Protein AF-A0A2V8UYE2-F1 (afdb_monomer_lite)

pLDDT: mean 75.52, std 18.27, range [39.09, 95.62]

Foldseek 3Di:
DDDDDDDDDDDDDDPPDDPDPVVVVCVVVVVPPPPADDPAAKDWDWDQDPVVRDIFIKIWGWDDDPQFIWTWIDTPPDDDIDTWGPWGDDRPDIDTDD

Radius of gyration: 31.77 Å; chains: 1; bounding box: 82×64×58 Å

Structure (mmCIF, N/CA/C/O backbone):
data_AF-A0A2V8UYE2-F1
#
_entry.id   AF-A0A2V8UYE2-F1
#
loop_
_atom_site.group_PDB
_atom_site.id
_atom_site.type_symbol
_atom_site.label_atom_id
_atom_site.label_alt_id
_atom_site.label_comp_id
_atom_site.label_asym_id
_atom_site.label_entity_id
_atom_site.label_seq_id
_atom_site.pdbx_PDB_ins_code
_atom_site.Cartn_x
_atom_site.Cartn_y
_atom_site.Cartn_z
_atom_site.occupancy
_atom_site.B_iso_or_equiv
_atom_site.auth_seq_id
_atom_site.auth_comp_id
_atom_site.auth_asym_id
_atom_site.auth_atom_id
_atom_site.pdbx_PDB_model_num
ATOM 1 N N . MET A 1 1 ? -68.369 -54.809 29.333 1.00 39.34 1 MET A N 1
ATOM 2 C CA . MET A 1 1 ? -66.944 -54.473 29.113 1.00 39.34 1 MET A CA 1
ATOM 3 C C . MET A 1 1 ? -66.721 -53.047 29.613 1.00 39.34 1 MET A C 1
ATOM 5 O O . MET A 1 1 ? -67.580 -52.230 29.325 1.00 39.34 1 MET A O 1
ATOM 9 N N . ARG A 1 2 ? -65.666 -52.836 30.429 1.00 39.09 2 ARG A N 1
ATOM 10 C CA . ARG A 1 2 ? -64.891 -51.598 30.743 1.00 39.09 2 ARG A CA 1
ATOM 11 C C . ARG A 1 2 ? -65.415 -50.277 30.143 1.00 39.09 2 ARG A C 1
ATOM 13 O O . ARG A 1 2 ? -65.726 -50.257 28.968 1.00 39.09 2 ARG A O 1
ATOM 20 N N . SER A 1 3 ? -65.411 -49.107 30.775 1.00 41.66 3 SER A N 1
ATOM 21 C CA . SER A 1 3 ? -64.616 -48.492 31.853 1.00 41.66 3 SER A CA 1
ATOM 22 C C . SER A 1 3 ? -65.276 -47.111 32.062 1.00 41.66 3 SER A C 1
ATOM 24 O O . SER A 1 3 ? -65.720 -46.527 31.081 1.00 41.66 3 SER A O 1
ATOM 26 N N . GLY A 1 4 ? -65.512 -46.616 33.274 1.00 47.97 4 GLY A N 1
ATOM 27 C CA . GLY A 1 4 ? -64.510 -45.836 34.005 1.00 47.97 4 GLY A CA 1
ATOM 28 C C . GLY A 1 4 ? -64.732 -44.332 33.788 1.00 47.97 4 GLY A C 1
ATOM 29 O O . GLY A 1 4 ? -64.617 -43.838 32.674 1.00 47.97 4 GLY A O 1
ATOM 30 N N . TYR A 1 5 ? -65.107 -43.664 34.874 1.00 52.41 5 TYR A N 1
ATOM 31 C CA . TYR A 1 5 ? -65.286 -42.227 35.077 1.00 52.41 5 TYR A CA 1
ATOM 32 C C . TYR A 1 5 ? -64.047 -41.422 34.649 1.00 52.41 5 TYR A C 1
ATOM 34 O O . TYR A 1 5 ? -62.953 -41.975 34.653 1.00 52.41 5 TYR A O 1
ATOM 42 N N . ASP A 1 6 ? -64.212 -40.139 34.303 1.00 46.50 6 ASP A N 1
ATOM 43 C CA . ASP A 1 6 ? -63.545 -39.023 35.002 1.00 46.50 6 ASP A CA 1
ATOM 44 C C . ASP A 1 6 ? -63.474 -37.715 34.183 1.00 46.50 6 ASP A C 1
ATOM 46 O O . ASP A 1 6 ? -62.826 -37.614 33.148 1.00 46.50 6 ASP A O 1
ATOM 50 N N . ASN A 1 7 ? -64.129 -36.706 34.764 1.00 48.06 7 ASN A N 1
ATOM 51 C CA . ASN A 1 7 ? -63.691 -35.322 34.962 1.00 48.06 7 ASN A CA 1
ATOM 52 C C . ASN A 1 7 ? -63.503 -34.360 33.773 1.00 48.06 7 ASN A C 1
ATOM 54 O O . ASN A 1 7 ? -62.679 -34.506 32.877 1.00 48.06 7 ASN A O 1
ATOM 58 N N . ALA A 1 8 ? -64.261 -33.268 33.884 1.00 56.91 8 ALA A N 1
ATOM 59 C CA . ALA A 1 8 ? -64.113 -32.017 33.161 1.00 56.91 8 ALA A CA 1
ATOM 60 C C . ALA A 1 8 ? -62.720 -31.387 33.337 1.00 56.91 8 ALA A C 1
ATOM 62 O O . ALA A 1 8 ? -62.123 -31.535 34.396 1.00 56.91 8 ALA A O 1
ATOM 63 N N . ILE A 1 9 ? -62.289 -30.578 32.359 1.00 46.06 9 ILE A N 1
ATOM 64 C CA . ILE A 1 9 ? -61.704 -29.237 32.559 1.00 46.06 9 ILE A CA 1
ATOM 65 C C . ILE A 1 9 ? -61.707 -28.485 31.212 1.00 46.06 9 ILE A C 1
ATOM 67 O O . ILE A 1 9 ? -61.134 -28.922 30.217 1.00 46.06 9 ILE A O 1
ATOM 71 N N . LYS A 1 10 ? -62.383 -27.327 31.199 1.00 56.94 10 LYS A N 1
ATOM 72 C CA . LYS A 1 10 ? -62.203 -26.236 30.227 1.00 56.94 10 LYS A CA 1
ATOM 73 C C . LYS A 1 10 ? -60.859 -25.570 30.497 1.00 56.94 10 LYS A C 1
ATOM 75 O O . LYS A 1 10 ? -60.691 -25.142 31.630 1.00 56.94 10 LYS A O 1
ATOM 80 N N . VAL A 1 11 ? -60.045 -25.286 29.479 1.00 52.38 11 VAL A N 1
ATOM 81 C CA . VAL A 1 11 ? -59.299 -24.012 29.405 1.00 52.38 11 VAL A CA 1
ATOM 82 C C . VAL A 1 11 ? -59.082 -23.655 27.934 1.00 52.38 11 VAL A C 1
ATOM 84 O O . VAL A 1 11 ? -58.348 -24.332 27.221 1.00 52.38 11 VAL A O 1
ATOM 87 N N . GLY A 1 12 ? -59.742 -22.586 27.483 1.00 50.84 12 GLY A N 1
ATOM 88 C CA . GLY A 1 12 ? -59.386 -21.909 26.242 1.00 50.84 12 GLY A CA 1
ATOM 89 C C . GLY A 1 12 ? -58.035 -21.219 26.405 1.00 50.84 12 GLY A C 1
ATOM 90 O O . GLY A 1 12 ? -57.822 -20.497 27.375 1.00 50.84 12 GLY A O 1
ATOM 91 N N . GLY A 1 13 ? -57.130 -21.447 25.459 1.00 46.56 13 GLY A N 1
ATOM 92 C CA . GLY A 1 13 ? -55.895 -20.687 25.324 1.00 46.56 13 GLY A CA 1
ATOM 93 C C . GLY A 1 13 ? -55.977 -19.839 24.067 1.00 46.56 13 GLY A C 1
ATOM 94 O O . GLY A 1 13 ? -55.676 -20.328 22.982 1.00 46.56 13 GLY A O 1
ATOM 95 N N . ASN A 1 14 ? -56.401 -18.583 24.210 1.00 49.50 14 ASN A N 1
ATOM 96 C CA . ASN A 1 14 ? -56.216 -17.567 23.180 1.00 49.50 14 ASN A CA 1
ATOM 97 C C . ASN A 1 14 ? -54.708 -17.393 22.967 1.00 49.50 14 ASN A C 1
ATOM 99 O O . ASN A 1 14 ? -54.008 -16.904 23.854 1.00 49.50 14 ASN A O 1
ATOM 103 N N . ALA A 1 15 ? -54.200 -17.817 21.811 1.00 49.94 15 ALA A N 1
ATOM 104 C CA . ALA A 1 15 ? -52.819 -17.579 21.410 1.00 49.94 15 ALA A CA 1
ATOM 105 C C . ALA A 1 15 ? -52.657 -16.122 20.950 1.00 49.94 15 ALA A C 1
ATOM 107 O O . ALA A 1 15 ? -52.398 -15.843 19.782 1.00 49.94 15 ALA A O 1
ATOM 108 N N . GLU A 1 16 ? -52.830 -15.181 21.874 1.00 53.72 16 GLU A N 1
ATOM 109 C CA . GLU A 1 16 ? -52.473 -13.785 21.663 1.00 53.72 16 GLU A CA 1
ATOM 110 C C . GLU A 1 16 ? -51.063 -13.530 22.212 1.00 53.72 16 GLU A C 1
ATOM 112 O O . GLU A 1 16 ? -50.762 -13.770 23.380 1.00 53.72 16 GLU A O 1
ATOM 117 N N . GLY A 1 17 ? -50.183 -13.016 21.350 1.00 53.50 17 GLY A N 1
ATOM 118 C CA . GLY A 1 17 ? -49.060 -12.190 21.791 1.00 53.50 17 GLY A CA 1
ATOM 119 C C . GLY A 1 17 ? -47.765 -12.903 22.190 1.00 53.50 17 GLY A C 1
ATOM 120 O O . GLY A 1 17 ? -47.280 -12.742 23.308 1.00 53.50 17 GLY A O 1
ATOM 121 N N . CYS A 1 18 ? -47.097 -13.595 21.261 1.00 43.72 18 CYS A N 1
ATOM 122 C CA . CYS A 1 18 ? -45.685 -13.973 21.455 1.00 43.72 18 CYS A CA 1
ATOM 123 C C . CYS A 1 18 ? -44.803 -13.795 20.214 1.00 43.72 18 CYS A C 1
ATOM 125 O O . CYS A 1 18 ? -43.841 -14.529 20.020 1.00 43.72 18 CYS A O 1
ATOM 127 N N . ALA A 1 19 ? -45.076 -12.786 19.389 1.00 51.78 19 ALA A N 1
ATOM 128 C CA . ALA A 1 19 ? -44.284 -12.532 18.185 1.00 51.78 19 ALA A CA 1
ATOM 129 C C . ALA A 1 19 ? -43.795 -11.079 18.084 1.00 51.78 19 ALA A C 1
ATOM 131 O O . ALA A 1 19 ? -43.853 -10.485 17.022 1.00 51.78 19 ALA A O 1
ATOM 132 N N . MET A 1 20 ? -43.333 -10.467 19.183 1.00 51.53 20 MET A N 1
ATOM 133 C CA . MET A 1 20 ? -42.736 -9.119 19.096 1.00 51.53 20 MET A CA 1
ATOM 134 C C . MET A 1 20 ? -41.698 -8.777 20.176 1.00 51.53 20 MET A C 1
ATOM 136 O O . MET A 1 20 ? -41.347 -7.621 20.353 1.00 51.53 20 MET A O 1
ATOM 140 N N . LYS A 1 21 ? -41.173 -9.773 20.904 1.00 49.28 21 LYS A N 1
ATOM 141 C CA . LYS A 1 21 ? -40.091 -9.559 21.893 1.00 49.28 21 LYS A CA 1
ATOM 142 C C . LYS A 1 21 ? -38.770 -10.245 21.540 1.00 49.28 21 LYS A C 1
ATOM 144 O O . LYS A 1 21 ? -37.745 -9.951 22.137 1.00 49.28 21 LYS A O 1
ATOM 149 N N . LYS A 1 22 ? -38.788 -11.144 20.549 1.00 52.19 22 LYS A N 1
ATOM 150 C CA . LYS A 1 22 ? -37.607 -11.909 20.114 1.00 52.19 22 LYS A CA 1
ATOM 151 C C . LYS A 1 22 ? -36.789 -11.206 19.026 1.00 52.19 22 LYS A C 1
ATOM 153 O O . LYS A 1 22 ? -35.633 -11.544 18.835 1.00 52.19 22 LYS A O 1
ATOM 158 N N . VAL A 1 23 ? -37.368 -10.211 18.351 1.00 55.31 23 VAL A N 1
ATOM 159 C CA . VAL A 1 2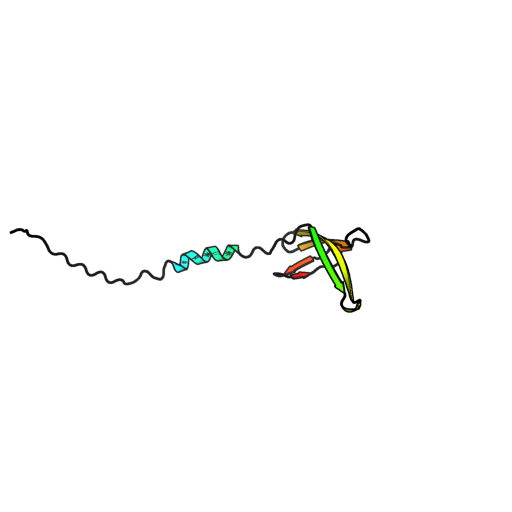3 ? -36.668 -9.410 17.328 1.00 55.31 23 VAL A CA 1
ATOM 160 C C . VAL A 1 23 ? -35.731 -8.382 17.973 1.00 55.31 23 VAL A C 1
ATOM 162 O O . VAL A 1 23 ? -34.673 -8.085 17.432 1.00 55.31 23 VAL A O 1
ATOM 165 N N . PHE A 1 24 ? -36.061 -7.900 19.175 1.00 54.66 24 PHE A N 1
ATOM 166 C CA . PHE A 1 24 ? -35.278 -6.864 19.857 1.00 54.66 24 PHE A CA 1
ATOM 167 C C . PHE A 1 24 ? -33.935 -7.366 20.413 1.00 54.66 24 PHE A C 1
ATOM 169 O O . PHE A 1 24 ? -33.058 -6.572 20.732 1.00 54.66 24 PHE A O 1
ATOM 176 N N . TRP A 1 25 ? -33.746 -8.685 20.506 1.00 56.75 25 TRP A N 1
ATOM 177 C CA . TRP A 1 25 ? -32.515 -9.280 21.032 1.00 56.75 25 TRP A CA 1
ATOM 178 C C . TRP A 1 25 ? -31.448 -9.548 19.957 1.00 56.75 25 TRP A C 1
ATOM 180 O O . TRP A 1 25 ? -30.319 -9.884 20.289 1.00 56.75 25 TRP A O 1
ATOM 190 N N . LEU A 1 26 ? -31.780 -9.357 18.674 1.00 59.12 26 LEU A N 1
ATOM 191 C CA . LEU A 1 26 ? -30.840 -9.507 17.553 1.00 59.12 26 LEU A CA 1
ATOM 192 C C . LEU A 1 26 ? -30.130 -8.194 17.175 1.00 59.12 26 LEU A C 1
ATOM 194 O O . LEU A 1 26 ? -29.135 -8.230 16.456 1.00 59.12 26 LEU A O 1
ATOM 198 N N . LEU A 1 27 ? -30.595 -7.042 17.678 1.00 60.50 27 LEU A N 1
ATOM 199 C CA . LEU A 1 27 ? -29.989 -5.735 17.392 1.00 60.50 27 LEU A CA 1
ATOM 200 C C . LEU A 1 27 ? -28.518 -5.566 17.847 1.00 60.50 27 LEU A C 1
ATOM 202 O O . LEU A 1 27 ? -27.762 -4.951 17.097 1.00 60.50 27 LEU A O 1
ATOM 206 N N . PRO A 1 28 ? -28.053 -6.081 19.008 1.00 63.72 28 PRO A N 1
ATOM 207 C CA . PRO A 1 28 ? -26.676 -5.834 19.449 1.00 63.72 28 PRO A CA 1
ATOM 208 C C . PRO A 1 28 ? -25.621 -6.642 18.674 1.00 63.72 28 PRO A C 1
ATOM 210 O O . PRO A 1 28 ? -24.443 -6.298 18.721 1.00 63.72 28 PRO A O 1
ATOM 213 N N . CYS A 1 29 ? -26.011 -7.678 17.924 1.00 60.78 29 CYS A N 1
ATOM 214 C CA . CYS A 1 29 ? -25.070 -8.481 17.136 1.00 60.78 29 CYS A CA 1
ATOM 215 C C . CYS A 1 29 ? -24.586 -7.777 15.856 1.00 60.78 29 CYS A C 1
ATOM 217 O O . CYS A 1 29 ? -23.550 -8.155 15.317 1.00 60.78 29 CYS A O 1
ATOM 219 N N . LEU A 1 30 ? -2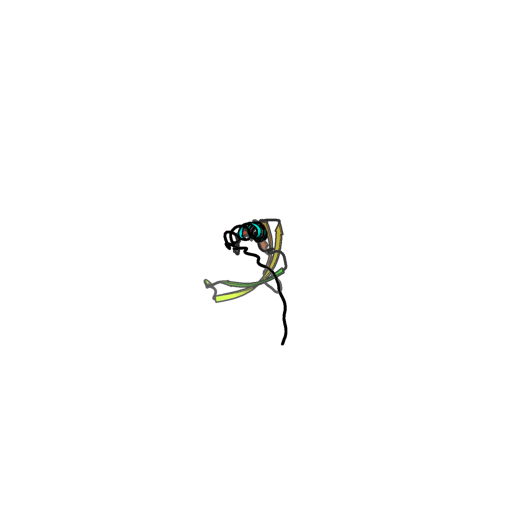5.297 -6.751 15.372 1.00 59.97 30 LEU A N 1
ATOM 220 C CA . LEU A 1 30 ? -24.960 -6.082 14.110 1.00 59.97 30 LEU A CA 1
ATOM 221 C C . LEU A 1 30 ? -23.846 -5.026 14.258 1.00 59.97 30 LEU A C 1
ATOM 223 O O . LEU A 1 30 ? -23.233 -4.635 13.270 1.00 59.97 30 LEU A O 1
ATOM 227 N N . ALA A 1 31 ? -23.538 -4.596 15.486 1.00 58.97 31 ALA A N 1
ATOM 228 C CA . ALA A 1 31 ? -22.528 -3.567 15.752 1.00 58.97 31 ALA A CA 1
ATOM 229 C C . ALA A 1 31 ? -21.071 -4.064 15.635 1.00 58.97 31 ALA A C 1
ATOM 231 O O . ALA A 1 31 ? -20.150 -3.253 15.635 1.00 58.97 31 ALA A O 1
ATOM 232 N N . LEU A 1 32 ? -20.843 -5.378 15.519 1.00 56.97 32 LEU A N 1
ATOM 233 C CA . LEU A 1 32 ? -19.497 -5.967 15.465 1.00 56.97 32 LEU A CA 1
ATOM 234 C C . LEU A 1 32 ? -18.889 -6.017 14.052 1.00 56.97 32 LEU A C 1
ATOM 236 O O . LEU A 1 32 ? -17.726 -6.376 13.911 1.00 56.97 32 LEU A O 1
ATOM 240 N N . ALA A 1 33 ? -19.639 -5.652 13.008 1.00 58.44 33 ALA A N 1
ATOM 241 C CA . ALA A 1 33 ? -19.190 -5.776 11.616 1.00 58.44 33 ALA A CA 1
ATOM 242 C C . ALA A 1 33 ? -18.441 -4.543 11.067 1.00 58.44 33 ALA A C 1
ATOM 244 O O . ALA A 1 33 ? -18.086 -4.519 9.893 1.00 58.44 33 ALA A O 1
ATOM 245 N N . LEU A 1 34 ? -18.201 -3.515 11.887 1.00 56.19 34 LEU A N 1
ATOM 246 C CA . LEU A 1 34 ? -17.576 -2.251 11.467 1.00 56.19 34 LEU A CA 1
ATOM 247 C C . LEU A 1 34 ? -16.048 -2.217 11.641 1.00 56.19 34 LEU A C 1
ATOM 249 O O . LEU A 1 34 ? -15.452 -1.143 11.636 1.00 56.19 34 LEU A O 1
ATOM 253 N N . SER A 1 35 ? -15.390 -3.370 11.777 1.00 61.03 35 SER A N 1
ATOM 254 C CA . SER A 1 35 ? -13.936 -3.425 11.620 1.00 61.03 35 SER A CA 1
ATOM 255 C C . SER A 1 35 ? -13.602 -3.280 10.136 1.00 61.03 35 SER A C 1
ATOM 257 O O . SER A 1 35 ? -13.891 -4.186 9.351 1.00 61.03 35 SER A O 1
ATOM 259 N N . GLY A 1 36 ? -13.006 -2.148 9.750 1.00 64.88 36 GLY A N 1
ATOM 260 C CA . GLY A 1 36 ? -12.361 -2.023 8.443 1.00 64.88 36 GLY A CA 1
ATOM 261 C C . GLY A 1 36 ? -11.384 -3.182 8.232 1.00 64.88 36 GLY A C 1
ATOM 262 O O . GLY A 1 36 ? -10.777 -3.662 9.192 1.00 64.88 36 GLY A O 1
ATOM 263 N N . ALA A 1 37 ? -11.275 -3.674 6.997 1.00 77.06 37 ALA A N 1
ATOM 264 C CA . ALA A 1 37 ? -10.334 -4.741 6.683 1.00 77.06 37 ALA A CA 1
ATOM 265 C C . ALA A 1 37 ? -8.907 -4.273 7.013 1.00 77.06 37 ALA A C 1
ATOM 267 O O . ALA A 1 37 ? -8.508 -3.188 6.591 1.00 77.06 37 ALA A O 1
ATOM 268 N N . ASP A 1 38 ? -8.161 -5.076 7.777 1.00 86.50 38 ASP A N 1
ATOM 269 C CA . ASP A 1 38 ? -6.732 -4.841 7.982 1.00 86.50 38 ASP A CA 1
ATOM 270 C C . ASP A 1 38 ? -6.002 -5.147 6.670 1.00 86.50 38 ASP A C 1
ATOM 272 O O . ASP A 1 38 ? -6.065 -6.268 6.161 1.00 86.50 38 ASP A O 1
ATOM 276 N N . VAL A 1 39 ? -5.351 -4.134 6.096 1.00 90.38 39 VAL A N 1
ATOM 277 C CA . VAL A 1 39 ? -4.586 -4.249 4.842 1.00 90.38 39 VAL A CA 1
ATOM 278 C C . VAL A 1 39 ? -3.087 -4.432 5.089 1.00 90.38 39 VAL A C 1
ATOM 280 O O . VAL A 1 39 ? -2.296 -4.444 4.144 1.00 90.38 39 VAL A O 1
ATOM 283 N N . SER A 1 40 ? -2.677 -4.560 6.352 1.00 94.06 40 SER A N 1
ATOM 284 C CA . SER A 1 40 ? -1.284 -4.784 6.731 1.00 94.06 40 SER A CA 1
ATOM 285 C C . SER A 1 40 ? -0.741 -6.093 6.148 1.00 94.06 40 SER A C 1
ATOM 287 O O . SER A 1 40 ? -1.453 -7.088 6.030 1.00 94.06 40 SER A O 1
ATOM 289 N N . GLY A 1 41 ? 0.550 -6.115 5.817 1.00 94.81 41 GLY A N 1
ATOM 290 C CA . GLY A 1 41 ? 1.244 -7.310 5.335 1.00 94.81 41 GLY A CA 1
ATOM 291 C C . GLY A 1 41 ? 1.950 -7.118 3.999 1.00 94.81 41 GLY A C 1
ATOM 292 O O . GLY A 1 41 ? 2.115 -6.000 3.510 1.00 94.81 41 GLY A O 1
ATOM 293 N N . LYS A 1 42 ? 2.405 -8.237 3.430 1.00 95.50 42 LYS A N 1
ATOM 294 C CA . LYS A 1 42 ? 3.109 -8.280 2.147 1.00 95.50 42 LYS A CA 1
ATOM 295 C C . LYS A 1 42 ? 2.157 -8.702 1.042 1.00 95.50 42 LYS A C 1
ATOM 297 O O . LYS A 1 42 ? 1.510 -9.742 1.142 1.00 95.50 42 LYS A O 1
ATOM 302 N N . TRP A 1 43 ? 2.128 -7.908 -0.012 1.00 93.31 43 TRP A N 1
ATOM 303 C CA . TRP A 1 43 ? 1.278 -8.078 -1.173 1.00 93.31 43 TRP A CA 1
ATOM 304 C C . TRP A 1 43 ? 2.150 -8.203 -2.413 1.00 93.31 43 TRP A C 1
ATOM 306 O O . TRP A 1 43 ? 3.159 -7.513 -2.545 1.00 93.31 43 TRP A O 1
ATOM 316 N N . SER A 1 44 ? 1.740 -9.062 -3.335 1.00 93.75 44 SER A N 1
ATOM 317 C CA . SER A 1 44 ? 2.284 -9.119 -4.685 1.00 93.75 44 SER A CA 1
ATOM 318 C C . SER A 1 44 ? 1.171 -8.809 -5.672 1.00 93.75 44 SER A C 1
ATOM 320 O O . SER A 1 44 ? 0.009 -9.165 -5.462 1.00 93.75 44 SER A O 1
ATOM 322 N N . GLY A 1 45 ? 1.511 -8.100 -6.739 1.00 92.06 45 GLY A N 1
ATOM 323 C CA . GLY A 1 45 ? 0.527 -7.658 -7.712 1.00 92.06 45 GLY A CA 1
ATOM 324 C C . GLY A 1 45 ? 1.159 -7.206 -9.010 1.00 92.06 45 GLY A C 1
ATOM 325 O O . GLY A 1 45 ? 2.351 -7.387 -9.258 1.00 92.06 45 GLY A O 1
ATOM 326 N N . THR A 1 46 ? 0.336 -6.630 -9.870 1.00 92.69 46 THR A N 1
ATOM 327 C CA . THR A 1 46 ? 0.752 -6.119 -11.170 1.00 92.69 46 THR A CA 1
ATOM 328 C C . THR A 1 46 ? 0.134 -4.746 -11.365 1.00 92.69 46 THR A C 1
ATOM 330 O O . THR A 1 46 ? -1.037 -4.545 -11.057 1.00 92.69 46 THR A O 1
ATOM 333 N N . ILE A 1 47 ? 0.946 -3.796 -11.818 1.00 87.56 47 ILE A N 1
ATOM 334 C CA . ILE A 1 47 ? 0.491 -2.467 -12.215 1.00 87.56 47 ILE A CA 1
ATOM 335 C C . ILE A 1 47 ? 0.392 -2.463 -13.732 1.00 87.56 47 ILE A C 1
ATOM 337 O O . ILE A 1 47 ? 1.408 -2.604 -14.417 1.00 87.56 47 ILE A O 1
ATOM 341 N N . ASP A 1 48 ? -0.822 -2.285 -14.234 1.00 88.50 48 ASP A N 1
ATOM 342 C CA . ASP A 1 48 ? -1.096 -2.117 -15.653 1.00 88.50 48 ASP A CA 1
ATOM 343 C C . ASP A 1 48 ? -1.111 -0.626 -15.990 1.00 88.50 48 ASP A C 1
ATOM 345 O O . ASP A 1 48 ? -1.874 0.149 -15.413 1.00 88.50 48 ASP A O 1
ATOM 349 N N . VAL A 1 49 ? -0.241 -0.209 -16.912 1.00 83.38 49 VAL A N 1
ATOM 350 C CA . VAL A 1 49 ? -0.240 1.161 -17.440 1.00 83.38 49 VAL A CA 1
ATOM 351 C C . VAL A 1 49 ? -0.909 1.131 -18.807 1.00 83.38 49 VAL A C 1
ATOM 353 O O . VAL A 1 49 ? -0.303 0.677 -19.782 1.00 83.38 49 VAL A O 1
ATOM 356 N N . GLU A 1 50 ? -2.156 1.606 -18.866 1.00 77.94 50 GLU A N 1
ATOM 357 C CA . GLU A 1 50 ? -3.009 1.551 -20.064 1.00 77.94 50 GLU A CA 1
ATOM 358 C C . GLU A 1 50 ? -2.334 2.170 -21.301 1.00 77.94 50 GLU A C 1
ATOM 360 O O . GLU A 1 50 ? -2.394 1.593 -22.384 1.00 77.94 50 GLU A O 1
ATOM 365 N N . ASP A 1 51 ? -1.600 3.275 -21.133 1.00 72.81 51 ASP A N 1
ATOM 366 C CA . ASP A 1 51 ? -0.931 3.979 -22.239 1.00 72.81 51 ASP A CA 1
ATOM 367 C C . ASP A 1 51 ? 0.306 3.251 -22.793 1.00 72.81 51 ASP A C 1
ATOM 369 O O . ASP A 1 51 ? 0.698 3.462 -23.942 1.00 72.81 51 ASP A O 1
ATOM 373 N N . ALA A 1 52 ? 0.950 2.406 -21.983 1.00 70.62 52 ALA A N 1
ATOM 374 C CA . ALA A 1 52 ? 2.196 1.729 -22.349 1.00 70.62 52 ALA A CA 1
ATOM 375 C C . ALA A 1 52 ? 1.986 0.264 -22.761 1.00 70.62 52 ALA A C 1
ATOM 377 O O . ALA A 1 52 ? 2.933 -0.376 -23.222 1.00 70.62 52 ALA A O 1
ATOM 378 N N . GLY A 1 53 ? 0.778 -0.281 -22.561 1.00 75.94 53 GLY A N 1
ATOM 379 C CA . GLY A 1 53 ? 0.459 -1.688 -22.821 1.00 75.94 53 GLY A CA 1
ATOM 380 C C . GLY A 1 53 ? 1.337 -2.666 -22.037 1.00 75.94 53 GLY A C 1
ATOM 381 O O . GLY A 1 53 ? 1.543 -3.793 -22.482 1.00 75.94 53 GLY A O 1
ATOM 382 N N . ASN A 1 54 ? 1.910 -2.218 -20.916 1.00 80.31 54 ASN A N 1
ATOM 383 C CA . ASN A 1 54 ? 2.921 -2.961 -20.183 1.00 80.31 54 ASN A CA 1
ATOM 384 C C . ASN A 1 54 ? 2.497 -3.154 -18.727 1.00 80.31 54 ASN A C 1
ATOM 386 O O . ASN A 1 54 ? 2.089 -2.208 -18.047 1.00 80.31 54 ASN A O 1
ATOM 390 N N . SER A 1 55 ? 2.638 -4.391 -18.267 1.00 88.25 55 SER A N 1
ATOM 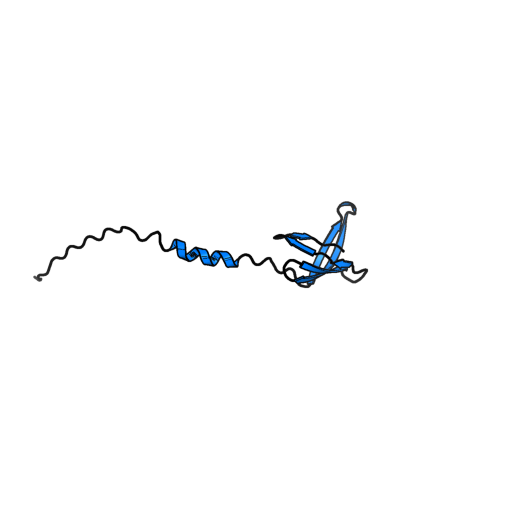391 C CA . SER A 1 55 ? 2.260 -4.848 -16.935 1.00 88.25 55 SER A CA 1
ATOM 392 C C . SER A 1 55 ? 3.523 -5.020 -16.098 1.00 88.25 55 SER A C 1
ATOM 394 O O . SER A 1 55 ? 4.418 -5.787 -16.456 1.00 88.25 55 SER A O 1
ATOM 396 N N . THR A 1 56 ? 3.633 -4.293 -14.987 1.00 89.56 56 THR A N 1
ATOM 397 C CA . THR A 1 56 ? 4.815 -4.348 -14.115 1.00 89.56 56 THR A CA 1
ATOM 398 C C . THR A 1 56 ? 4.499 -5.125 -12.839 1.00 89.56 56 THR A C 1
ATOM 400 O O . THR A 1 56 ? 3.662 -4.661 -12.063 1.00 89.56 56 THR A O 1
ATOM 403 N N . PRO A 1 57 ? 5.159 -6.268 -12.570 1.00 92.81 57 PRO A N 1
ATOM 404 C CA . PRO A 1 57 ? 4.989 -6.974 -11.308 1.00 92.81 57 PRO A CA 1
ATOM 405 C C . PRO A 1 57 ? 5.622 -6.177 -10.161 1.00 92.81 57 PRO A C 1
ATOM 407 O O . PRO A 1 57 ? 6.743 -5.669 -10.277 1.00 92.81 57 PRO A O 1
ATOM 410 N N . VAL A 1 58 ? 4.899 -6.066 -9.051 1.00 93.44 58 VAL A N 1
ATOM 411 C CA . VAL A 1 58 ? 5.300 -5.287 -7.876 1.00 93.44 58 VAL A CA 1
ATOM 412 C C . VAL A 1 58 ? 5.092 -6.067 -6.588 1.00 93.44 58 VAL A C 1
ATOM 414 O O . VAL A 1 58 ? 4.200 -6.912 -6.485 1.00 93.44 58 VAL A O 1
ATOM 417 N N . GLU A 1 59 ? 5.904 -5.732 -5.595 1.00 95.12 59 GLU A N 1
ATOM 418 C CA . GLU A 1 59 ? 5.732 -6.143 -4.208 1.00 95.12 59 GLU A CA 1
ATOM 419 C C . GLU A 1 59 ? 5.467 -4.904 -3.347 1.00 95.12 59 GLU A C 1
ATOM 421 O O . GLU A 1 59 ? 6.046 -3.834 -3.562 1.00 95.12 59 GLU A O 1
ATOM 426 N N . VAL A 1 60 ? 4.560 -5.045 -2.382 1.00 94.06 60 VAL A N 1
ATOM 427 C CA . VAL A 1 60 ? 4.152 -3.977 -1.468 1.00 94.06 60 VAL A CA 1
ATOM 428 C C . VAL A 1 60 ? 4.171 -4.508 -0.043 1.00 94.06 60 VAL A C 1
ATOM 430 O O . VAL A 1 60 ? 3.628 -5.574 0.232 1.00 94.06 60 VAL A O 1
ATOM 433 N N . GLU A 1 61 ? 4.755 -3.757 0.882 1.00 95.44 61 GLU A N 1
ATOM 434 C CA . GLU A 1 61 ? 4.688 -4.038 2.316 1.00 95.44 61 GLU A CA 1
ATOM 435 C C . GLU A 1 61 ? 3.929 -2.907 3.005 1.00 95.44 61 GLU A C 1
ATOM 437 O O . GLU A 1 61 ? 4.398 -1.769 3.028 1.00 95.44 61 GLU A O 1
ATOM 442 N N . LEU A 1 62 ? 2.746 -3.219 3.537 1.00 95.31 62 LEU A N 1
ATOM 443 C CA . LEU A 1 62 ? 1.843 -2.264 4.169 1.00 95.31 62 LEU A CA 1
ATOM 444 C C . LEU A 1 62 ? 1.820 -2.438 5.686 1.00 95.31 62 LEU A C 1
ATOM 446 O O . LEU A 1 62 ? 1.807 -3.548 6.218 1.00 95.31 62 LEU A O 1
ATOM 450 N N . VAL A 1 63 ? 1.745 -1.307 6.376 1.00 94.81 63 VAL A N 1
ATOM 451 C CA . VAL A 1 63 ? 1.514 -1.204 7.813 1.00 94.81 63 VAL A CA 1
ATOM 452 C C . VAL A 1 63 ? 0.324 -0.281 8.026 1.00 94.81 63 VAL A C 1
ATOM 454 O O . VAL A 1 63 ? 0.389 0.903 7.671 1.00 94.81 63 VAL A O 1
ATOM 457 N N . GLN A 1 64 ? -0.734 -0.810 8.637 1.00 92.12 64 GLN A N 1
ATOM 458 C CA . GLN A 1 64 ? -1.914 -0.047 9.016 1.00 92.12 64 GLN A CA 1
ATOM 459 C C . GLN A 1 64 ? -1.904 0.274 10.514 1.00 92.12 64 GLN A C 1
ATOM 461 O O . GLN A 1 64 ? -1.630 -0.569 11.368 1.00 92.12 64 GLN A O 1
ATOM 466 N N . LYS A 1 65 ? -2.211 1.529 10.841 1.00 89.88 65 LYS A N 1
ATOM 467 C CA . LYS A 1 65 ? -2.453 2.002 12.207 1.00 89.88 65 LYS A CA 1
ATOM 468 C C . LYS A 1 65 ? -3.762 2.778 12.212 1.00 89.88 65 LYS A C 1
ATOM 470 O O . LYS A 1 65 ? -3.799 3.927 11.775 1.00 89.88 65 LYS A O 1
ATOM 475 N N . SER A 1 66 ? -4.827 2.148 12.702 1.00 85.88 66 SER A N 1
ATOM 476 C CA . SER A 1 66 ? -6.195 2.669 12.578 1.00 85.88 66 SER A CA 1
ATOM 477 C C . SER A 1 66 ? -6.538 2.923 11.101 1.00 85.88 66 SER A C 1
ATOM 479 O O . SER A 1 66 ? -6.500 1.983 10.312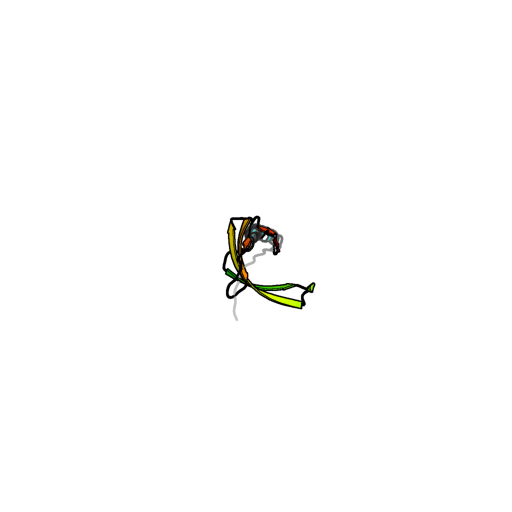 1.00 85.88 66 SER A O 1
ATOM 481 N N . ASP A 1 67 ? -6.793 4.169 10.700 1.00 83.94 67 ASP A N 1
ATOM 482 C CA . ASP A 1 67 ? -7.156 4.522 9.319 1.00 83.94 67 ASP A CA 1
ATOM 483 C C . ASP A 1 67 ? -5.951 4.952 8.465 1.00 83.94 67 ASP A C 1
ATOM 485 O O . ASP A 1 67 ? -6.103 5.265 7.285 1.00 83.94 67 ASP A O 1
ATOM 489 N N . LEU A 1 68 ? -4.752 5.001 9.058 1.00 89.31 68 LEU A N 1
ATOM 490 C CA . LEU A 1 68 ? -3.516 5.398 8.387 1.00 89.31 68 LEU A CA 1
ATOM 491 C C . LEU A 1 68 ? -2.786 4.179 7.832 1.00 89.31 68 LEU A C 1
ATOM 493 O O . LEU A 1 68 ? -2.503 3.231 8.566 1.00 89.31 68 LEU A O 1
ATOM 497 N N . VAL A 1 69 ? -2.406 4.253 6.559 1.00 93.31 69 VAL A N 1
ATOM 498 C CA . VAL A 1 69 ? -1.598 3.247 5.865 1.00 93.31 69 VAL A CA 1
ATOM 499 C C . VAL A 1 69 ? -0.254 3.854 5.470 1.00 93.31 69 VAL A C 1
ATOM 501 O O . VAL A 1 69 ? -0.159 4.979 4.978 1.00 93.31 69 VAL A O 1
ATOM 504 N N . SER A 1 70 ? 0.806 3.096 5.708 1.00 95.31 70 SER A N 1
ATOM 505 C CA . SER A 1 70 ? 2.182 3.427 5.331 1.00 95.31 70 SER A CA 1
ATOM 506 C C . SER A 1 70 ? 2.878 2.176 4.824 1.00 95.31 70 SER A C 1
ATOM 508 O O . SER A 1 70 ? 2.386 1.073 5.059 1.00 95.31 70 SER A O 1
ATOM 510 N N . GLY A 1 71 ? 4.016 2.319 4.152 1.00 94.75 71 GLY A N 1
ATOM 511 C CA . GLY A 1 71 ? 4.695 1.137 3.647 1.00 94.75 71 GLY A CA 1
ATOM 512 C C . GLY A 1 71 ? 5.770 1.398 2.614 1.00 94.75 71 GLY A C 1
ATOM 513 O O . GLY A 1 71 ? 6.281 2.510 2.473 1.00 94.75 71 GLY A O 1
ATOM 514 N N . LYS A 1 72 ? 6.082 0.342 1.875 1.00 95.50 72 LYS A N 1
ATOM 515 C CA . LYS A 1 72 ? 7.008 0.354 0.747 1.00 95.50 72 LYS A CA 1
ATOM 516 C C . LYS A 1 72 ? 6.362 -0.295 -0.461 1.00 95.50 72 LYS A C 1
ATOM 518 O O . LYS A 1 72 ? 5.597 -1.244 -0.308 1.00 95.50 72 LYS A O 1
ATOM 523 N N . ILE A 1 73 ? 6.708 0.196 -1.641 1.00 93.38 73 ILE A N 1
ATOM 524 C CA . ILE A 1 73 ? 6.332 -0.396 -2.922 1.00 93.38 73 ILE A CA 1
ATOM 525 C C . ILE A 1 73 ? 7.561 -0.462 -3.818 1.00 93.38 73 ILE A C 1
ATOM 527 O O . ILE A 1 73 ? 8.321 0.499 -3.903 1.00 93.38 73 ILE A O 1
ATOM 531 N N . GLY A 1 74 ? 7.757 -1.587 -4.493 1.00 92.69 74 GLY A N 1
ATOM 532 C CA . GLY A 1 74 ? 8.891 -1.783 -5.386 1.00 92.69 74 GLY A CA 1
ATOM 533 C C . GLY A 1 74 ? 8.580 -2.783 -6.487 1.00 92.69 74 GLY A C 1
ATOM 534 O O . GLY A 1 74 ? 7.615 -3.546 -6.416 1.00 92.69 74 GLY A O 1
ATOM 535 N N . ARG A 1 75 ? 9.406 -2.778 -7.534 1.00 91.94 75 ARG A N 1
ATOM 536 C CA . ARG A 1 75 ? 9.306 -3.758 -8.618 1.00 91.94 75 ARG A CA 1
ATOM 537 C C . ARG A 1 75 ? 9.771 -5.128 -8.115 1.00 91.94 75 ARG A C 1
ATOM 539 O O . ARG A 1 75 ? 10.797 -5.239 -7.442 1.00 91.94 75 ARG A O 1
ATOM 546 N N . GLN A 1 76 ? 9.020 -6.175 -8.447 1.00 89.44 76 GLN A N 1
ATOM 547 C CA . GLN A 1 76 ? 9.372 -7.535 -8.050 1.00 89.44 76 GLN A CA 1
ATOM 548 C C . GLN A 1 76 ? 10.716 -7.942 -8.681 1.00 89.44 76 GLN A C 1
ATOM 550 O O . GLN A 1 76 ? 10.931 -7.734 -9.875 1.00 89.44 76 GLN A O 1
ATOM 555 N N . GLY A 1 77 ? 11.621 -8.523 -7.888 1.00 82.56 77 GLY A N 1
ATOM 556 C CA . GLY A 1 77 ? 12.969 -8.900 -8.340 1.00 82.56 77 GLY A CA 1
ATOM 557 C C . GLY A 1 77 ? 14.034 -7.803 -8.205 1.00 82.56 77 GLY A C 1
ATOM 558 O O . GLY A 1 77 ? 15.179 -8.030 -8.593 1.00 82.56 77 GLY A O 1
ATOM 559 N N . GLY A 1 78 ? 13.686 -6.654 -7.615 1.00 76.25 78 GLY A N 1
ATOM 560 C CA . GLY A 1 78 ? 14.609 -5.564 -7.297 1.00 76.25 78 GLY A CA 1
ATOM 561 C C . GLY A 1 78 ? 14.443 -4.332 -8.192 1.00 76.25 78 GLY A C 1
ATOM 562 O O . GLY A 1 78 ? 13.833 -4.381 -9.260 1.00 76.25 78 GLY A O 1
ATOM 563 N N . GLY A 1 79 ? 14.987 -3.205 -7.733 1.00 81.19 79 GLY A N 1
ATOM 564 C CA . GLY A 1 79 ? 14.858 -1.898 -8.377 1.00 81.19 79 GLY A CA 1
ATOM 565 C C . GLY A 1 79 ? 14.633 -0.791 -7.352 1.00 81.19 79 GLY A C 1
ATOM 566 O O . GLY A 1 79 ? 14.850 -0.995 -6.158 1.00 81.19 79 GLY A O 1
ATOM 567 N N . ASP A 1 80 ? 14.194 0.372 -7.827 1.00 83.06 80 ASP A N 1
ATOM 568 C CA . ASP A 1 80 ? 13.872 1.506 -6.965 1.00 83.06 80 ASP A CA 1
ATOM 569 C C . ASP A 1 80 ? 12.620 1.210 -6.119 1.00 83.06 80 ASP A C 1
ATOM 571 O O . ASP A 1 80 ? 11.573 0.822 -6.646 1.00 83.06 80 ASP A O 1
ATOM 575 N N . GLU A 1 81 ? 12.735 1.388 -4.798 1.00 88.81 81 GLU A N 1
ATOM 576 C CA . GLU A 1 81 ? 11.612 1.325 -3.856 1.00 88.81 81 GLU A CA 1
ATOM 577 C C . GLU A 1 81 ? 11.065 2.733 -3.584 1.00 88.81 81 GLU A C 1
ATOM 579 O O . GLU A 1 81 ? 11.804 3.647 -3.209 1.00 88.81 81 GLU A O 1
ATOM 584 N N . GLY A 1 82 ? 9.749 2.887 -3.706 1.00 91.44 82 GLY A N 1
ATOM 585 C CA . GLY A 1 82 ? 8.999 4.050 -3.247 1.00 91.44 82 GLY A CA 1
ATOM 586 C C . GLY A 1 82 ? 8.501 3.873 -1.811 1.00 91.44 82 GLY A C 1
ATOM 587 O O . GLY A 1 82 ? 8.218 2.759 -1.361 1.00 91.44 82 GLY A O 1
ATOM 588 N N . THR A 1 83 ? 8.379 4.980 -1.072 1.00 95.62 83 THR A N 1
ATOM 589 C CA . THR A 1 83 ? 7.841 4.966 0.298 1.00 95.62 83 THR A CA 1
ATOM 590 C C . THR A 1 83 ? 6.392 5.422 0.287 1.00 95.62 83 THR A C 1
ATOM 592 O O . THR A 1 83 ? 6.116 6.585 0.023 1.00 95.62 83 THR A O 1
ATOM 595 N N . ILE A 1 84 ? 5.479 4.540 0.681 1.00 94.56 84 ILE A N 1
ATOM 596 C CA . ILE A 1 84 ? 4.059 4.859 0.812 1.00 94.56 84 ILE A CA 1
ATOM 597 C C . ILE A 1 84 ? 3.839 5.745 2.044 1.00 94.56 84 ILE A C 1
ATOM 599 O O . ILE A 1 84 ? 4.177 5.363 3.173 1.00 94.56 84 ILE A O 1
ATOM 603 N N . ARG A 1 85 ? 3.230 6.917 1.836 1.00 91.31 85 ARG A N 1
ATOM 604 C CA . ARG A 1 85 ? 2.870 7.899 2.870 1.00 91.31 85 ARG A CA 1
ATOM 605 C C . ARG A 1 85 ? 1.420 8.346 2.725 1.00 91.31 85 ARG A C 1
ATOM 607 O O . ARG A 1 85 ? 0.804 8.180 1.677 1.00 91.31 85 ARG A O 1
ATOM 614 N N . ASN A 1 86 ? 0.891 8.929 3.803 1.00 91.50 86 ASN A N 1
ATOM 615 C CA . ASN A 1 86 ? -0.449 9.524 3.846 1.00 91.50 86 ASN A CA 1
ATOM 616 C C . ASN A 1 86 ? -1.567 8.579 3.370 1.00 91.50 86 ASN A C 1
ATOM 618 O O . ASN A 1 86 ? -2.597 9.033 2.872 1.00 91.50 86 ASN A O 1
ATOM 622 N N . GLY A 1 87 ? -1.371 7.268 3.532 1.00 89.19 87 GLY A N 1
ATOM 623 C CA . GLY A 1 87 ? -2.327 6.275 3.089 1.00 89.19 87 GLY A CA 1
ATOM 624 C C . GLY A 1 87 ? -3.597 6.301 3.933 1.00 89.19 87 GLY A C 1
ATOM 625 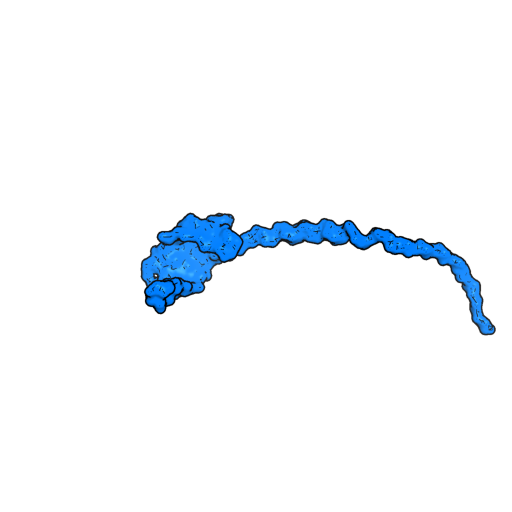O O . GLY A 1 87 ? -3.529 6.481 5.150 1.00 89.19 87 GLY A O 1
ATOM 626 N N . LYS A 1 88 ? -4.750 6.114 3.292 1.00 89.94 88 LYS A N 1
ATOM 627 C CA . LYS A 1 88 ? -6.069 6.055 3.933 1.00 89.94 88 LYS A CA 1
ATOM 628 C C . LYS A 1 88 ? -6.883 4.890 3.394 1.00 89.94 88 LYS A C 1
ATOM 630 O O . LYS A 1 88 ? -6.834 4.614 2.194 1.00 89.94 88 LYS A O 1
ATOM 635 N N . VAL A 1 89 ? -7.654 4.260 4.277 1.00 87.56 89 VAL A N 1
ATOM 636 C CA . VAL A 1 89 ? -8.640 3.230 3.923 1.00 87.56 89 VAL A CA 1
ATOM 637 C C . VAL A 1 89 ? -10.040 3.840 3.953 1.00 87.56 89 VAL A C 1
ATOM 639 O O . VAL A 1 89 ? -10.450 4.404 4.963 1.00 87.56 89 VAL A O 1
ATOM 642 N N . ASP A 1 90 ? -10.770 3.715 2.849 1.00 84.19 90 ASP A N 1
ATOM 643 C CA . ASP A 1 90 ? -12.188 4.065 2.735 1.00 84.19 90 ASP A CA 1
ATOM 644 C C . ASP A 1 90 ? -12.953 2.855 2.182 1.00 84.19 90 ASP A C 1
ATOM 646 O O . ASP A 1 90 ? -12.931 2.563 0.981 1.00 84.19 90 ASP A O 1
ATOM 650 N N . GLY A 1 91 ? -13.566 2.088 3.088 1.00 83.06 91 GLY A N 1
ATOM 651 C CA . GLY A 1 91 ? -14.248 0.838 2.764 1.00 83.06 91 GLY A CA 1
ATOM 652 C C . GLY A 1 91 ? -13.306 -0.173 2.106 1.00 83.06 91 GLY A C 1
ATOM 653 O O . GLY A 1 91 ? -12.477 -0.786 2.769 1.00 83.06 91 GLY A O 1
ATOM 654 N N . THR A 1 92 ? -13.449 -0.353 0.792 1.00 83.75 92 THR A N 1
ATOM 655 C CA . THR A 1 92 ? -12.638 -1.276 -0.022 1.00 83.75 92 THR A CA 1
ATOM 656 C C . THR A 1 92 ? -11.573 -0.568 -0.860 1.00 83.75 92 THR A C 1
ATOM 658 O O . THR A 1 92 ? -10.984 -1.183 -1.748 1.00 83.75 92 THR A O 1
ATOM 661 N N . LYS A 1 93 ? -11.364 0.736 -0.655 1.00 86.12 93 LYS A N 1
ATOM 662 C CA . LYS A 1 93 ? -10.396 1.541 -1.404 1.00 86.12 93 LYS A CA 1
ATOM 663 C C . LYS A 1 93 ? -9.259 1.973 -0.493 1.00 86.12 93 LYS A C 1
ATOM 665 O O . LYS A 1 93 ? -9.491 2.451 0.613 1.00 86.12 93 LYS A O 1
ATOM 670 N N . VAL A 1 94 ? -8.036 1.861 -0.999 1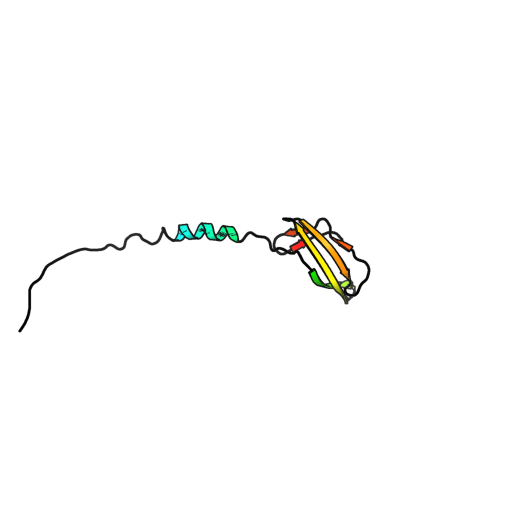.00 86.94 94 VAL A N 1
ATOM 671 C CA . VAL A 1 94 ? -6.838 2.401 -0.354 1.00 86.94 94 VAL A CA 1
ATOM 672 C C . VAL A 1 94 ? -6.261 3.475 -1.268 1.00 86.94 94 VAL A C 1
ATOM 674 O O . VAL A 1 94 ? -6.075 3.238 -2.458 1.00 86.94 94 VAL A O 1
ATOM 677 N N . SER A 1 95 ? -6.022 4.669 -0.731 1.00 90.81 95 SER A N 1
ATOM 678 C CA . SER A 1 95 ? -5.390 5.790 -1.447 1.00 90.81 95 SER A CA 1
ATOM 679 C C . SER A 1 95 ? -4.140 6.216 -0.703 1.00 90.81 95 SER A C 1
ATOM 681 O O . SER A 1 95 ? -4.184 6.274 0.522 1.00 90.81 95 SER A O 1
ATOM 683 N N . PHE A 1 96 ? -3.049 6.508 -1.407 1.00 91.31 96 PHE A N 1
ATOM 684 C CA . PHE A 1 96 ? -1.767 6.868 -0.801 1.00 91.31 96 PHE A CA 1
ATOM 685 C C . PHE A 1 96 ? -0.876 7.665 -1.760 1.00 91.31 96 PHE A C 1
ATOM 687 O O . PHE A 1 96 ? -1.147 7.741 -2.957 1.00 91.31 96 PHE A O 1
ATOM 694 N N . GLU A 1 97 ? 0.199 8.231 -1.216 1.00 90.12 97 GLU A N 1
ATOM 695 C CA . GLU A 1 97 ? 1.263 8.932 -1.940 1.00 90.12 97 GLU A CA 1
ATOM 696 C C . GLU A 1 97 ? 2.543 8.078 -1.917 1.00 90.12 97 GLU A C 1
ATOM 698 O O . GLU A 1 97 ? 2.790 7.389 -0.924 1.00 90.12 97 GLU A O 1
ATOM 703 N N . VAL A 1 98 ? 3.343 8.114 -2.990 1.00 81.31 98 VAL A N 1
ATOM 704 C CA . VAL A 1 98 ? 4.615 7.371 -3.145 1.00 81.31 98 VAL A CA 1
ATOM 705 C C . VAL A 1 98 ? 5.751 8.325 -3.465 1.00 81.31 98 VAL A C 1
ATOM 707 O O . VAL A 1 98 ? 5.515 9.231 -4.295 1.00 81.31 98 VAL A O 1
#

Sequence (98 aa):
MRSGYDNAIKVGGNAEGCAMKKVFWLLPCLALALSGADVSGKWSGTIDVEDAGNSTPVEVELVQKSDLVSGKIGRQGGGDEGTIRNGKVDGTKVSFEV

Secondary structure (DSSP, 8-state):
------------------SSSSSTTSGGGGGGG--PPP--EEEEEEEEETTTTEEEEEEEEEEEETTEEEEEEEETTS-PEEEEEEEEEETTEEEEE-